Protein AF-Q18AF3-F1 (afdb_monomer_lite)

Secondary structure (DSSP, 8-state):
--SS-HHHHHHHHIIIII---HHHHHTS-HHHHHHHHHHHHHHHHHHHHHHHHHHHHHHHHTT-

Structure (mmCIF, N/CA/C/O backbone):
data_AF-Q18AF3-F1
#
_entry.id   AF-Q18AF3-F1
#
loop_
_atom_site.group_PDB
_atom_site.id
_atom_site.type_symbol
_atom_site.label_atom_id
_atom_site.label_alt_id
_atom_site.label_comp_id
_atom_site.label_asym_id
_atom_site.label_entity_id
_atom_site.label_seq_id
_atom_site.pdbx_PDB_ins_code
_atom_site.Cartn_x
_atom_site.Cartn_y
_atom_site.Cartn_z
_atom_site.occupancy
_atom_site.B_iso_or_equiv
_atom_site.auth_seq_id
_atom_site.auth_comp_id
_atom_site.auth_asym_id
_atom_site.auth_atom_id
_atom_site.pdbx_PDB_model_num
ATOM 1 N N . MET A 1 1 ? 5.968 3.508 10.518 1.00 46.84 1 MET A N 1
ATOM 2 C CA . MET A 1 1 ? 6.729 2.629 9.604 1.00 46.84 1 MET A CA 1
ATOM 3 C C . MET A 1 1 ? 8.034 2.229 10.281 1.00 46.84 1 MET A C 1
ATOM 5 O O . MET A 1 1 ? 8.818 3.110 10.612 1.00 46.84 1 MET A O 1
ATOM 9 N N . ARG A 1 2 ? 8.243 0.939 10.592 1.00 45.19 2 ARG A N 1
ATOM 10 C CA . ARG A 1 2 ? 9.576 0.455 11.006 1.00 45.19 2 ARG A CA 1
ATOM 11 C C . ARG A 1 2 ? 10.489 0.604 9.791 1.00 45.19 2 ARG A C 1
ATOM 13 O O . ARG A 1 2 ? 10.088 0.173 8.719 1.00 45.19 2 ARG A O 1
ATOM 20 N N . GLY A 1 3 ? 11.639 1.254 9.958 1.00 48.09 3 GLY A N 1
ATOM 21 C CA . GLY A 1 3 ? 12.563 1.626 8.883 1.00 48.09 3 GLY A CA 1
ATOM 22 C C . GLY A 1 3 ? 13.182 0.436 8.151 1.00 48.09 3 GLY A C 1
ATOM 23 O O . GLY A 1 3 ? 14.341 0.108 8.373 1.00 48.09 3 GLY A O 1
ATOM 24 N N . GLY A 1 4 ? 12.397 -0.207 7.295 1.00 52.94 4 GLY A N 1
ATOM 25 C CA . GLY A 1 4 ? 12.857 -0.970 6.145 1.00 52.94 4 GLY A CA 1
ATOM 26 C C . GLY A 1 4 ? 12.442 -0.212 4.891 1.00 52.94 4 GLY A C 1
ATOM 27 O O . GLY A 1 4 ? 11.442 0.510 4.929 1.00 52.94 4 GLY A O 1
ATOM 28 N N . ASP A 1 5 ? 13.221 -0.344 3.818 1.00 73.81 5 ASP A N 1
ATOM 29 C CA . ASP A 1 5 ? 12.967 0.312 2.536 1.00 73.81 5 ASP A CA 1
ATOM 30 C C . ASP A 1 5 ? 11.477 0.316 2.186 1.00 73.81 5 ASP A C 1
ATOM 32 O O . ASP A 1 5 ? 10.786 -0.702 2.296 1.00 73.81 5 ASP A O 1
ATOM 36 N N . PHE A 1 6 ? 10.979 1.480 1.776 1.00 74.56 6 PHE A N 1
ATOM 37 C CA . PHE A 1 6 ? 9.595 1.676 1.353 1.00 74.56 6 PHE A CA 1
ATOM 38 C C . PHE A 1 6 ? 9.155 0.576 0.372 1.00 74.56 6 PHE A C 1
ATOM 40 O O . PHE A 1 6 ? 8.134 -0.081 0.579 1.00 74.56 6 PHE A O 1
ATOM 47 N N . ASP A 1 7 ? 10.011 0.275 -0.607 1.00 73.31 7 ASP A N 1
ATOM 48 C CA . ASP A 1 7 ? 9.795 -0.795 -1.581 1.00 73.31 7 ASP A CA 1
ATOM 49 C C . ASP A 1 7 ? 9.752 -2.194 -0.955 1.00 73.31 7 ASP A C 1
ATOM 51 O O . ASP A 1 7 ? 8.989 -3.042 -1.414 1.00 73.31 7 ASP A O 1
ATOM 55 N N . ALA A 1 8 ? 10.503 -2.459 0.117 1.00 80.00 8 ALA A N 1
ATOM 56 C CA . ALA A 1 8 ? 10.449 -3.741 0.818 1.00 80.00 8 ALA A CA 1
ATOM 57 C C . ALA A 1 8 ? 9.100 -3.935 1.529 1.00 80.00 8 ALA A C 1
ATOM 59 O O . ALA A 1 8 ? 8.548 -5.036 1.520 1.00 80.00 8 ALA A O 1
ATOM 60 N N . SER A 1 9 ? 8.538 -2.861 2.091 1.00 82.19 9 SER A N 1
ATOM 61 C CA . SER A 1 9 ? 7.218 -2.893 2.735 1.00 82.19 9 SER A CA 1
ATOM 62 C C . SER A 1 9 ? 6.102 -3.147 1.718 1.00 82.19 9 SER A C 1
ATOM 64 O O . SER A 1 9 ?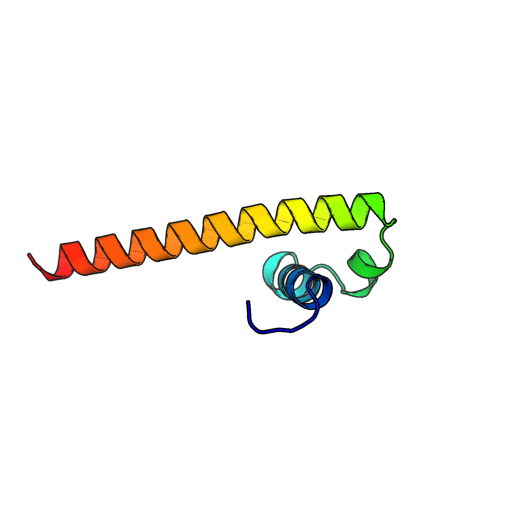 5.233 -3.991 1.948 1.00 82.19 9 SER A O 1
ATOM 66 N N . ILE A 1 10 ? 6.164 -2.479 0.564 1.00 84.50 10 ILE A N 1
ATOM 67 C CA . ILE A 1 10 ? 5.216 -2.685 -0.538 1.00 84.50 10 ILE A CA 1
ATOM 68 C C . ILE A 1 10 ? 5.365 -4.087 -1.133 1.00 84.50 10 ILE A C 1
ATOM 70 O O . ILE A 1 10 ? 4.377 -4.804 -1.271 1.00 84.50 10 ILE A O 1
ATOM 74 N N . THR A 1 11 ? 6.595 -4.535 -1.395 1.00 82.88 11 THR A N 1
ATOM 75 C CA . THR A 1 11 ? 6.869 -5.887 -1.908 1.00 82.88 11 THR A CA 1
ATOM 76 C C . THR A 1 11 ? 6.340 -6.957 -0.953 1.00 82.88 11 THR A C 1
ATOM 78 O O . THR A 1 11 ? 5.733 -7.937 -1.383 1.00 82.88 11 THR A O 1
ATOM 81 N N . HIS A 1 12 ? 6.503 -6.764 0.357 1.00 83.69 12 HIS A N 1
ATOM 82 C CA . HIS A 1 12 ? 5.945 -7.664 1.360 1.00 83.69 12 HIS A CA 1
ATOM 83 C C . HIS A 1 12 ? 4.408 -7.729 1.290 1.00 83.69 12 HIS A C 1
ATOM 85 O O . HIS A 1 12 ? 3.841 -8.823 1.336 1.00 83.69 12 HIS A O 1
ATOM 91 N N . TYR A 1 13 ? 3.731 -6.587 1.117 1.00 86.12 13 TYR A N 1
ATOM 92 C CA . TYR A 1 13 ? 2.279 -6.549 0.914 1.00 86.12 13 TYR A CA 1
ATOM 93 C C . TYR A 1 13 ? 1.864 -7.275 -0.378 1.00 86.12 13 TYR A C 1
ATOM 95 O O . TYR A 1 13 ? 0.950 -8.103 -0.345 1.00 86.12 13 TYR A O 1
ATOM 103 N N . CYS A 1 14 ? 2.576 -7.054 -1.490 1.00 85.38 14 CYS A N 1
ATOM 104 C CA . CYS A 1 14 ? 2.355 -7.758 -2.758 1.00 85.38 14 CYS A CA 1
ATOM 105 C C . CYS A 1 14 ? 2.394 -9.284 -2.588 1.00 85.38 14 CYS A C 1
ATOM 107 O O . CYS A 1 14 ? 1.498 -9.986 -3.059 1.00 85.38 14 CYS A O 1
ATOM 109 N N . ILE A 1 15 ? 3.397 -9.803 -1.875 1.00 84.88 15 ILE A N 1
ATOM 110 C CA . ILE A 1 15 ? 3.560 -11.246 -1.651 1.00 84.88 15 ILE A CA 1
ATOM 111 C C . ILE A 1 15 ? 2.435 -11.788 -0.764 1.00 84.88 15 ILE A C 1
ATOM 113 O O . ILE A 1 15 ? 1.825 -12.807 -1.089 1.00 84.88 15 ILE A O 1
ATOM 117 N N . GLN A 1 16 ? 2.154 -11.125 0.361 1.00 84.81 16 GLN A N 1
ATOM 118 C CA . GLN A 1 16 ? 1.216 -11.651 1.355 1.00 84.81 16 GLN A CA 1
ATOM 119 C C . GLN A 1 16 ? -0.250 -11.536 0.935 1.00 84.81 16 GLN A C 1
ATOM 121 O O . GLN A 1 16 ? -1.035 -12.445 1.208 1.00 84.81 16 GLN A O 1
ATOM 126 N N . LYS A 1 17 ? -0.634 -10.418 0.313 1.00 83.94 17 LYS A N 1
ATOM 127 C CA . LYS A 1 17 ? -2.039 -10.078 0.048 1.00 83.94 17 LYS A CA 1
ATOM 128 C C . LYS A 1 17 ? -2.419 -10.282 -1.412 1.00 83.94 17 LYS A C 1
ATOM 130 O O . LYS A 1 17 ? -3.485 -10.826 -1.685 1.00 83.94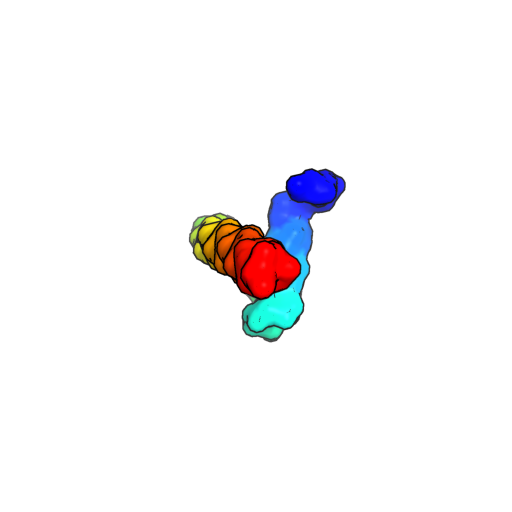 17 LYS A O 1
ATOM 135 N N . LEU A 1 18 ? -1.543 -9.892 -2.339 1.00 83.38 18 LEU A N 1
ATOM 136 C CA . LEU A 1 18 ? -1.807 -9.971 -3.781 1.00 83.38 18 LEU A CA 1
ATOM 137 C C . LEU A 1 18 ? -1.304 -11.279 -4.411 1.00 83.38 18 LEU A C 1
ATOM 139 O O . LEU A 1 18 ? -1.639 -11.569 -5.556 1.00 83.38 18 LEU A O 1
ATOM 143 N N . LYS A 1 19 ? -0.529 -12.085 -3.667 1.00 85.38 19 LYS A N 1
ATOM 144 C CA . LYS A 1 19 ? 0.140 -13.310 -4.148 1.00 85.38 19 LYS A CA 1
ATOM 145 C C . LYS A 1 19 ? 0.999 -13.086 -5.396 1.00 85.38 19 LYS A C 1
ATOM 147 O O . LYS A 1 19 ? 1.234 -14.017 -6.164 1.00 85.38 19 LYS A O 1
ATOM 152 N N . TRP A 1 20 ? 1.478 -11.863 -5.587 1.00 84.94 20 TRP A N 1
ATOM 153 C CA . TRP A 1 20 ? 2.432 -11.552 -6.641 1.00 84.94 20 TRP A CA 1
ATOM 154 C C . TRP A 1 20 ? 3.795 -12.116 -6.275 1.00 84.94 20 TRP A C 1
ATOM 156 O O . TRP A 1 20 ? 4.232 -12.024 -5.121 1.00 84.94 20 TRP A O 1
ATOM 166 N N . LYS A 1 21 ? 4.494 -12.692 -7.254 1.00 86.00 21 LYS A N 1
ATOM 167 C CA . LYS A 1 21 ? 5.885 -13.076 -7.035 1.00 86.00 21 LYS A CA 1
ATOM 168 C C . LYS A 1 21 ? 6.716 -11.799 -6.877 1.00 86.00 21 LYS A C 1
ATOM 170 O O . LYS A 1 21 ? 6.510 -10.848 -7.630 1.00 86.00 21 LYS A O 1
ATOM 175 N N . PRO A 1 22 ? 7.712 -11.771 -5.973 1.00 82.25 22 PRO A N 1
ATOM 176 C CA . PRO A 1 22 ? 8.576 -10.600 -5.811 1.00 82.25 22 PRO A CA 1
ATOM 177 C C . PRO A 1 22 ? 9.222 -10.164 -7.135 1.00 82.25 22 PRO A C 1
ATOM 179 O O . PRO A 1 22 ? 9.331 -8.976 -7.414 1.00 82.25 22 PRO A O 1
ATOM 182 N N . SER A 1 23 ? 9.592 -11.133 -7.979 1.00 84.50 23 SER A N 1
ATOM 183 C CA . SER A 1 23 ? 10.151 -10.894 -9.311 1.00 84.50 23 SER A CA 1
ATOM 184 C C . SER A 1 23 ? 9.188 -10.178 -10.258 1.00 84.50 23 SER A C 1
ATOM 186 O O . SER A 1 23 ? 9.643 -9.412 -11.092 1.00 84.50 23 SER A O 1
ATOM 188 N N . GLU A 1 24 ? 7.877 -10.410 -10.153 1.00 85.69 24 GLU A N 1
ATOM 189 C CA . GLU A 1 24 ? 6.886 -9.748 -11.014 1.00 85.69 24 GLU A CA 1
ATOM 190 C C . GLU A 1 24 ? 6.789 -8.261 -10.679 1.00 85.69 24 GLU A C 1
ATOM 192 O O . GLU A 1 24 ? 6.799 -7.445 -11.587 1.00 85.69 24 GLU A O 1
ATOM 197 N N . TYR A 1 25 ? 6.794 -7.905 -9.391 1.00 82.75 25 TYR A N 1
ATOM 198 C CA . TYR A 1 25 ? 6.784 -6.506 -8.952 1.00 82.75 25 TYR A CA 1
ATOM 199 C C . TYR A 1 25 ? 8.120 -5.794 -9.222 1.00 82.75 25 TYR A C 1
ATOM 201 O O . TYR A 1 25 ? 8.144 -4.660 -9.694 1.00 82.75 25 TYR A O 1
ATOM 209 N N . MET A 1 26 ? 9.246 -6.458 -8.946 1.00 81.88 26 MET A N 1
ATOM 210 C CA . MET A 1 26 ? 10.576 -5.865 -9.125 1.00 81.88 26 MET A CA 1
ATOM 211 C C . MET A 1 26 ? 10.925 -5.614 -10.596 1.00 81.88 26 MET A C 1
ATOM 213 O O . MET A 1 26 ? 11.640 -4.654 -10.883 1.00 81.88 26 MET A O 1
ATOM 217 N N . ASN A 1 27 ? 10.407 -6.446 -11.507 1.00 88.69 27 ASN A N 1
ATOM 218 C CA . ASN A 1 27 ? 10.635 -6.324 -12.947 1.00 88.69 27 ASN A CA 1
ATOM 219 C C . ASN A 1 27 ? 9.682 -5.341 -13.650 1.00 88.69 27 ASN A C 1
ATOM 221 O O . ASN A 1 27 ? 9.840 -5.141 -14.852 1.00 88.69 27 ASN A O 1
ATOM 225 N N . LEU A 1 28 ? 8.711 -4.745 -12.945 1.00 86.44 28 LEU A N 1
ATOM 226 C CA . LEU A 1 28 ? 7.873 -3.683 -13.513 1.00 86.44 28 LEU A CA 1
ATOM 227 C C . LEU A 1 28 ? 8.724 -2.480 -13.926 1.00 86.44 28 LEU A C 1
ATOM 229 O O . LEU A 1 28 ? 9.728 -2.156 -13.278 1.00 86.44 28 LEU A O 1
ATOM 233 N N . GLU A 1 29 ? 8.276 -1.767 -14.961 1.00 92.00 29 GLU A N 1
ATOM 234 C CA . GLU A 1 29 ? 8.856 -0.466 -15.275 1.00 92.00 29 GLU A CA 1
ATOM 235 C C . GLU A 1 29 ? 8.674 0.498 -14.098 1.00 92.00 29 GLU A C 1
ATOM 237 O O . GLU A 1 29 ? 7.711 0.415 -13.337 1.00 92.00 29 GLU A O 1
ATOM 242 N N . VAL A 1 30 ? 9.596 1.453 -13.950 1.00 87.12 30 VAL A N 1
ATOM 243 C CA . VAL A 1 30 ? 9.631 2.365 -12.793 1.00 87.12 30 VAL A CA 1
ATOM 244 C C . VAL A 1 30 ? 8.293 3.084 -12.581 1.00 87.12 30 VAL A C 1
ATOM 246 O O . VAL A 1 30 ? 7.835 3.200 -11.445 1.00 87.12 30 VAL A O 1
ATOM 249 N N . ASN A 1 31 ? 7.640 3.514 -13.664 1.00 91.12 31 ASN A N 1
ATOM 250 C CA . ASN A 1 31 ? 6.348 4.200 -13.604 1.00 91.12 31 ASN A CA 1
ATOM 251 C C . ASN A 1 31 ? 5.215 3.267 -13.151 1.00 91.12 31 ASN A C 1
ATOM 253 O O . ASN A 1 31 ? 4.395 3.647 -12.317 1.00 91.12 31 ASN A O 1
ATOM 257 N N . GLU A 1 32 ? 5.185 2.037 -13.665 1.00 89.38 32 GLU A N 1
ATOM 258 C CA . GLU A 1 32 ? 4.186 1.035 -13.283 1.00 89.38 32 GLU A CA 1
ATOM 259 C C . GLU A 1 32 ? 4.381 0.582 -11.836 1.00 89.38 32 GLU A C 1
ATOM 261 O O . GLU A 1 32 ? 3.415 0.470 -11.081 1.00 89.38 32 GLU A O 1
ATOM 266 N N . ARG A 1 33 ? 5.638 0.401 -11.414 1.00 87.88 33 ARG A N 1
ATOM 267 C CA . ARG A 1 33 ? 5.985 0.072 -10.031 1.00 87.88 33 ARG A CA 1
ATOM 268 C C . ARG A 1 33 ? 5.554 1.177 -9.071 1.00 87.88 33 ARG A C 1
ATOM 270 O O . ARG A 1 33 ? 4.973 0.880 -8.032 1.00 87.88 33 ARG A O 1
ATOM 277 N N . ALA A 1 34 ? 5.768 2.443 -9.436 1.00 88.56 34 ALA A N 1
ATOM 278 C CA . ALA A 1 34 ? 5.323 3.588 -8.644 1.00 88.56 34 ALA A CA 1
ATOM 279 C C . ALA A 1 34 ? 3.788 3.661 -8.532 1.00 88.56 34 ALA A C 1
ATOM 281 O O . ALA A 1 34 ? 3.265 3.889 -7.441 1.00 88.56 34 ALA A O 1
ATOM 282 N N . LEU A 1 35 ? 3.061 3.414 -9.628 1.00 89.94 35 LEU A N 1
ATOM 283 C CA . LEU A 1 35 ? 1.593 3.347 -9.627 1.00 89.94 35 LEU A CA 1
ATOM 284 C C . LEU A 1 35 ? 1.066 2.203 -8.750 1.00 89.94 35 LEU A C 1
ATOM 286 O O . LEU A 1 35 ? 0.135 2.397 -7.961 1.00 89.94 35 LEU A O 1
ATOM 290 N N . ALA A 1 36 ? 1.675 1.021 -8.858 1.00 88.56 36 ALA A N 1
ATOM 291 C CA . ALA A 1 36 ? 1.340 -0.128 -8.026 1.00 88.56 36 ALA A CA 1
ATOM 292 C C . ALA A 1 36 ? 1.600 0.171 -6.541 1.00 88.56 36 ALA A C 1
ATOM 294 O O . ALA A 1 36 ? 0.719 -0.048 -5.709 1.00 88.56 36 ALA A O 1
ATOM 295 N N . ALA A 1 37 ? 2.762 0.744 -6.213 1.00 88.12 37 ALA A N 1
ATOM 296 C CA . ALA A 1 37 ? 3.110 1.138 -4.852 1.00 88.12 37 ALA A CA 1
ATOM 297 C C . ALA A 1 37 ? 2.125 2.158 -4.269 1.00 88.12 37 ALA A C 1
ATOM 299 O O . ALA A 1 37 ? 1.654 1.977 -3.148 1.00 88.12 37 ALA A O 1
ATOM 300 N N . ALA A 1 38 ? 1.762 3.191 -5.035 1.00 89.81 38 ALA A N 1
ATOM 301 C CA . ALA A 1 38 ? 0.782 4.190 -4.617 1.00 89.81 38 ALA A CA 1
ATOM 302 C C . ALA A 1 38 ? -0.598 3.568 -4.342 1.00 89.81 38 ALA A C 1
ATOM 304 O O . ALA A 1 38 ? -1.222 3.862 -3.324 1.00 89.81 38 ALA A O 1
ATOM 305 N N . SER A 1 39 ? -1.051 2.654 -5.203 1.00 90.25 39 SER A N 1
ATOM 306 C CA . SER A 1 39 ? -2.331 1.953 -5.018 1.00 90.25 39 SER A CA 1
ATOM 307 C C . SER A 1 39 ? -2.326 1.070 -3.765 1.00 90.25 39 SER A C 1
ATOM 309 O O . SER A 1 39 ? -3.307 1.016 -3.024 1.00 90.25 39 SER A O 1
ATOM 311 N N . ILE A 1 40 ? -1.205 0.394 -3.505 1.00 89.31 40 ILE A N 1
ATOM 312 C CA . ILE A 1 40 ? -1.022 -0.445 -2.316 1.00 89.31 40 ILE A CA 1
ATOM 313 C C . ILE A 1 40 ? -0.988 0.401 -1.045 1.00 89.31 40 ILE A C 1
ATOM 315 O O . ILE A 1 40 ? -1.582 0.006 -0.046 1.00 89.31 40 ILE A O 1
ATOM 319 N N . LEU A 1 41 ? -0.337 1.564 -1.075 1.00 90.12 41 LEU A N 1
ATOM 320 C CA . LEU A 1 41 ? -0.315 2.474 0.068 1.00 90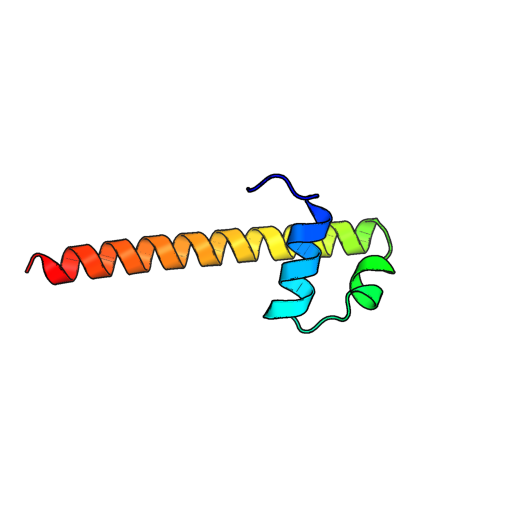.12 41 LEU A CA 1
ATOM 321 C C . LEU A 1 41 ? -1.715 2.901 0.493 1.00 90.12 41 LEU A C 1
ATOM 323 O O . LEU A 1 41 ? -2.050 2.750 1.664 1.00 90.12 41 LEU A O 1
ATOM 327 N N . ILE A 1 42 ? -2.535 3.362 -0.456 1.00 91.38 42 ILE A N 1
ATOM 328 C CA . ILE A 1 42 ? -3.923 3.763 -0.181 1.00 91.38 42 ILE A CA 1
ATOM 329 C C . ILE A 1 42 ? -4.674 2.594 0.462 1.00 91.38 42 ILE A C 1
ATOM 331 O O . ILE A 1 42 ? -5.355 2.752 1.470 1.00 91.38 42 ILE A O 1
ATOM 335 N N . LYS A 1 43 ? -4.474 1.378 -0.057 1.00 89.94 43 LYS A N 1
ATOM 336 C CA . LYS A 1 43 ? -5.123 0.189 0.493 1.00 89.94 43 LYS A CA 1
ATOM 337 C C . LYS A 1 43 ? -4.685 -0.132 1.927 1.00 89.94 43 LYS A C 1
ATOM 339 O O . LYS A 1 43 ? -5.508 -0.572 2.728 1.00 89.94 43 LYS A O 1
ATOM 344 N N . ILE A 1 44 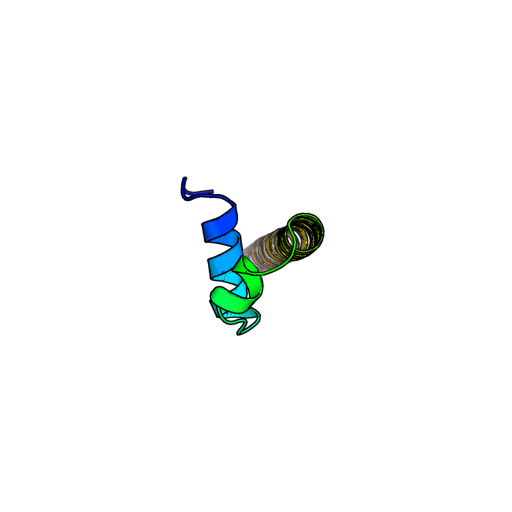? -3.404 0.056 2.245 1.00 88.94 44 ILE A N 1
ATOM 345 C CA . ILE A 1 44 ? -2.873 -0.125 3.603 1.00 88.94 44 ILE A CA 1
ATOM 346 C C . ILE A 1 44 ? -3.483 0.911 4.552 1.00 88.94 44 ILE A C 1
ATOM 348 O O . ILE A 1 44 ? -3.874 0.548 5.660 1.00 88.94 44 ILE A O 1
ATOM 352 N N . GLU A 1 45 ? -3.591 2.169 4.124 1.00 90.75 45 GLU A N 1
ATOM 353 C CA . GLU A 1 45 ? -4.212 3.239 4.912 1.00 90.75 45 GLU A CA 1
ATOM 354 C C . GLU A 1 45 ? -5.690 2.939 5.197 1.00 90.75 45 GLU A C 1
ATOM 356 O O . GLU A 1 45 ? -6.096 2.972 6.362 1.00 90.75 45 GLU A O 1
ATOM 361 N N . ASP A 1 46 ? -6.452 2.518 4.183 1.00 91.81 46 ASP A N 1
ATOM 362 C CA . ASP A 1 46 ? -7.849 2.096 4.335 1.00 91.81 46 ASP A CA 1
ATOM 363 C C . ASP A 1 46 ? -7.993 0.912 5.313 1.00 91.81 46 ASP A C 1
ATOM 365 O O . ASP A 1 46 ? -8.885 0.892 6.165 1.00 91.81 46 ASP A O 1
ATOM 369 N N . GLU A 1 47 ? -7.118 -0.102 5.215 1.00 89.62 47 GLU A N 1
ATOM 370 C CA . GLU A 1 47 ? -7.119 -1.259 6.125 1.00 89.62 47 GLU A CA 1
ATOM 371 C C . GLU A 1 47 ? -6.784 -0.849 7.570 1.00 89.62 47 GLU A C 1
ATOM 373 O O . GLU A 1 47 ? -7.397 -1.351 8.520 1.00 89.62 47 GLU A O 1
ATOM 378 N N . GLU A 1 48 ? -5.828 0.063 7.761 1.00 90.31 48 GLU A N 1
ATOM 379 C CA . GLU A 1 48 ? -5.500 0.597 9.081 1.00 90.31 48 GLU A CA 1
ATOM 380 C C . GLU A 1 48 ? -6.648 1.412 9.681 1.00 90.31 48 GLU A C 1
ATOM 382 O O . GLU A 1 48 ? -6.909 1.305 10.884 1.00 90.31 48 GLU A O 1
ATOM 387 N N . GLU A 1 49 ? -7.318 2.241 8.881 1.00 92.00 49 GLU A N 1
ATOM 388 C CA . GLU A 1 49 ? -8.451 3.041 9.335 1.00 92.00 49 GLU A CA 1
ATOM 389 C C . GLU A 1 49 ? -9.636 2.151 9.716 1.00 92.00 49 GLU A C 1
ATOM 391 O O . GLU A 1 49 ? -10.155 2.276 10.830 1.00 92.00 49 GLU A O 1
ATOM 396 N N . ALA A 1 50 ? -9.968 1.161 8.883 1.00 91.88 50 ALA A N 1
ATOM 397 C CA . ALA A 1 50 ? -11.000 0.174 9.185 1.00 91.88 50 ALA A CA 1
ATOM 398 C C . ALA A 1 50 ? -10.693 -0.621 10.469 1.00 91.88 50 ALA A C 1
ATOM 400 O O . ALA A 1 50 ? -11.584 -0.853 11.290 1.00 91.88 50 ALA A O 1
ATOM 401 N N . MET A 1 51 ? -9.430 -1.007 10.702 1.00 90.19 51 MET A N 1
ATOM 402 C CA . MET A 1 51 ? -9.030 -1.657 11.958 1.00 90.19 51 MET A CA 1
ATOM 403 C C . MET A 1 51 ? -9.185 -0.733 13.169 1.00 90.19 51 MET A C 1
ATOM 405 O O . MET A 1 51 ? -9.689 -1.164 14.211 1.00 90.19 51 MET A O 1
ATOM 409 N N . LYS A 1 52 ? -8.772 0.535 13.050 1.00 92.00 52 LYS A N 1
ATOM 410 C CA . LYS A 1 52 ? -8.913 1.534 14.122 1.00 92.00 52 LYS A CA 1
ATOM 411 C C . LYS A 1 52 ? -10.386 1.788 14.442 1.00 92.00 52 LYS A C 1
ATOM 413 O O . LYS A 1 52 ? -10.741 1.894 15.618 1.00 92.00 52 LYS A O 1
ATOM 418 N N . GLU A 1 53 ? -11.247 1.867 13.433 1.00 91.06 53 GLU A N 1
ATOM 419 C CA . GLU A 1 53 ? -12.690 2.014 13.612 1.00 91.06 53 GLU A CA 1
ATOM 420 C C . GLU A 1 53 ? -13.307 0.782 14.285 1.00 91.06 53 GLU A C 1
ATOM 422 O O . GLU A 1 53 ? -13.975 0.917 15.313 1.00 91.06 53 GLU A O 1
ATOM 427 N N . ALA A 1 54 ? -12.993 -0.425 13.809 1.00 89.56 54 ALA A N 1
ATOM 428 C CA . ALA A 1 54 ? -13.457 -1.666 14.427 1.00 89.56 54 ALA A CA 1
ATOM 429 C C . ALA A 1 54 ? -13.015 -1.789 15.899 1.00 89.56 54 ALA A C 1
ATOM 431 O O . ALA A 1 54 ? -13.786 -2.228 16.758 1.00 89.56 54 ALA A O 1
ATOM 432 N N . GLU A 1 55 ? -11.791 -1.362 16.234 1.00 89.56 55 GLU A N 1
ATOM 433 C CA . GLU A 1 55 ? -11.313 -1.341 17.619 1.00 89.56 55 GLU A CA 1
ATOM 434 C C . GLU A 1 55 ? -12.086 -0.327 18.482 1.00 89.56 55 GLU A C 1
ATOM 436 O O . GLU A 1 55 ? -12.430 -0.626 19.634 1.00 89.56 55 GLU A O 1
ATOM 441 N N . ARG A 1 56 ? -12.387 0.862 17.938 1.00 89.19 56 ARG A N 1
ATOM 442 C CA . ARG A 1 56 ? -13.198 1.892 18.612 1.00 89.19 56 ARG A CA 1
ATOM 443 C C . ARG A 1 56 ? -14.608 1.381 18.898 1.00 89.19 56 ARG A C 1
A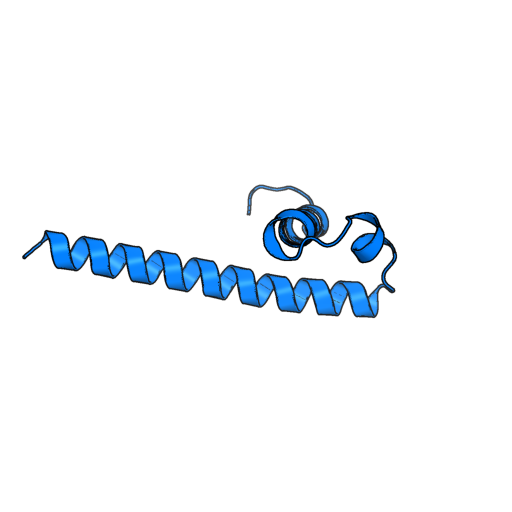TOM 445 O O . ARG A 1 56 ? -15.062 1.500 20.038 1.00 89.19 56 ARG A O 1
ATOM 452 N N . GLU A 1 57 ? -15.257 0.760 17.919 1.00 86.94 57 GLU A N 1
ATOM 453 C CA . GLU A 1 57 ? -16.593 0.179 18.077 1.00 86.94 57 GLU A CA 1
ATOM 454 C C . GLU A 1 57 ? -16.592 -0.968 19.097 1.00 86.94 57 GLU A C 1
ATOM 456 O O . GLU A 1 57 ? -17.421 -0.989 20.011 1.00 86.94 57 GLU A O 1
ATOM 461 N N . ARG A 1 58 ? -15.584 -1.853 19.068 1.00 84.12 58 ARG A N 1
ATOM 462 C CA . ARG A 1 58 ? -15.436 -2.921 20.074 1.00 84.12 58 ARG A CA 1
ATOM 463 C C . ARG A 1 58 ? -15.280 -2.369 21.494 1.00 84.12 58 ARG A C 1
ATOM 465 O O . ARG A 1 58 ? -15.825 -2.934 22.444 1.00 84.12 58 ARG A O 1
ATOM 472 N N . LYS A 1 59 ? -14.534 -1.272 21.669 1.00 83.06 59 LYS A N 1
ATOM 473 C CA . LYS A 1 59 ? -14.369 -0.604 22.976 1.00 83.06 59 LYS A CA 1
ATOM 474 C C . LYS A 1 59 ? -15.651 0.088 23.443 1.00 83.06 59 LYS A C 1
ATOM 476 O O . LYS A 1 59 ? -15.915 0.094 24.644 1.00 83.06 59 LYS A O 1
ATOM 481 N N . ARG A 1 60 ? -16.444 0.656 22.527 1.00 81.06 60 ARG A N 1
ATOM 482 C CA . ARG A 1 60 ? -17.751 1.262 22.835 1.00 81.06 60 ARG A CA 1
ATOM 483 C C . ARG A 1 60 ? -18.777 0.211 23.253 1.00 81.06 60 ARG A C 1
ATOM 485 O O . ARG A 1 60 ? -19.432 0.398 24.273 1.00 81.06 60 ARG A O 1
ATOM 492 N N . GLY A 1 61 ? -18.851 -0.911 22.537 1.00 75.81 61 GLY A N 1
ATOM 493 C CA . GLY A 1 61 ? -19.755 -2.018 22.861 1.00 75.81 61 GLY A CA 1
ATOM 494 C C . GLY A 1 61 ? -19.457 -2.687 24.206 1.00 75.81 61 GLY A C 1
ATOM 495 O O . GLY A 1 61 ? -20.376 -3.133 24.872 1.00 75.81 61 GLY A O 1
ATOM 496 N N . ARG A 1 62 ? -18.193 -2.698 24.652 1.00 68.94 62 ARG A N 1
ATOM 497 C CA . ARG A 1 62 ? -17.776 -3.286 25.942 1.00 68.94 62 ARG A CA 1
ATOM 498 C C . ARG A 1 62 ? -17.999 -2.372 27.160 1.00 68.94 62 ARG A C 1
ATOM 500 O O . ARG A 1 62 ? -17.733 -2.790 28.282 1.00 68.94 62 ARG A O 1
ATOM 507 N N . ARG A 1 63 ? -18.409 -1.116 26.945 1.00 61.81 63 ARG A N 1
ATOM 508 C CA . ARG A 1 63 ? -18.748 -0.144 28.005 1.00 61.81 63 ARG A CA 1
ATOM 509 C C . ARG A 1 63 ? -20.255 -0.046 28.285 1.00 61.81 63 ARG A C 1
ATOM 511 O O . ARG A 1 63 ? -20.621 0.668 29.213 1.00 61.81 63 ARG A O 1
ATOM 518 N N . ARG A 1 64 ? -21.096 -0.710 27.488 1.00 53.09 64 ARG A N 1
ATOM 519 C CA . ARG A 1 64 ? -22.514 -0.956 27.785 1.00 53.09 64 ARG A CA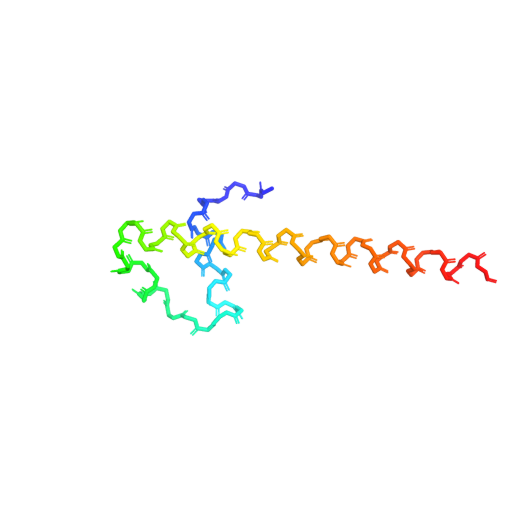 1
ATOM 520 C C . ARG A 1 64 ? -22.663 -2.336 28.407 1.00 53.09 64 ARG A C 1
ATOM 522 O O . ARG A 1 64 ? -23.595 -2.476 29.221 1.00 53.09 64 ARG A O 1
#

Radius of gyration: 15.6 Å; chains: 1; bounding box: 36×18×43 Å

Foldseek 3Di:
DPDDDLLVVLLVCCCPPVVDDSCVLVPDDPVVNVVSSVVSVVVVVVVVVVVVVVVVVVVVVVVD

Organism: Clostridioides difficile (strain 630) (NCBI:txid272563)

pLDDT: mean 82.82, std 11.36, range [45.19, 92.0]

Sequence (64 aa):
MRGGDFDASITHYCIQKLKWKPSEYMNLEVNERALAAASILIKIEDEEEAMKEAERERKRGRRR